Protein AF-A0A539CV35-F1 (afdb_monomer_lite)

Structure (mmCIF, N/CA/C/O backbone):
data_AF-A0A539CV35-F1
#
_entry.id   AF-A0A539CV35-F1
#
loop_
_atom_site.group_PDB
_atom_site.id
_atom_site.type_symbol
_atom_site.label_atom_id
_atom_site.label_alt_id
_atom_site.label_comp_id
_atom_site.label_asym_id
_atom_site.label_entity_id
_atom_site.label_seq_id
_atom_site.pdbx_PDB_ins_code
_atom_site.Cartn_x
_atom_site.Cartn_y
_atom_site.Cartn_z
_atom_site.occupancy
_atom_site.B_iso_or_equiv
_atom_site.auth_seq_id
_atom_site.auth_comp_id
_atom_site.auth_asym_id
_atom_site.auth_atom_id
_atom_site.pdbx_PDB_model_num
ATOM 1 N N . MET A 1 1 ? -18.106 16.445 -13.208 1.00 44.00 1 MET A N 1
ATOM 2 C CA . MET A 1 1 ? -17.716 15.106 -12.723 1.00 44.00 1 MET A CA 1
ATOM 3 C C . MET A 1 1 ? -16.817 15.306 -11.521 1.00 44.00 1 MET A C 1
ATOM 5 O O . MET A 1 1 ? -15.759 15.901 -11.675 1.00 44.00 1 MET A O 1
ATOM 9 N N . SER A 1 2 ? -17.268 14.930 -10.328 1.00 50.59 2 SER A N 1
ATOM 10 C CA . SER A 1 2 ? -16.483 15.088 -9.103 1.00 50.59 2 SER A CA 1
ATOM 11 C C . SER A 1 2 ? -15.338 14.079 -9.127 1.00 50.59 2 SER A C 1
ATOM 13 O O . SER A 1 2 ? -15.558 12.883 -8.956 1.00 50.59 2 SER A O 1
ATOM 15 N N . HIS A 1 3 ? -14.123 14.542 -9.404 1.00 62.97 3 HIS A N 1
ATOM 16 C CA . HIS A 1 3 ? -12.922 13.724 -9.281 1.00 62.97 3 HIS A CA 1
ATOM 17 C C . HIS A 1 3 ? -12.578 13.637 -7.787 1.00 62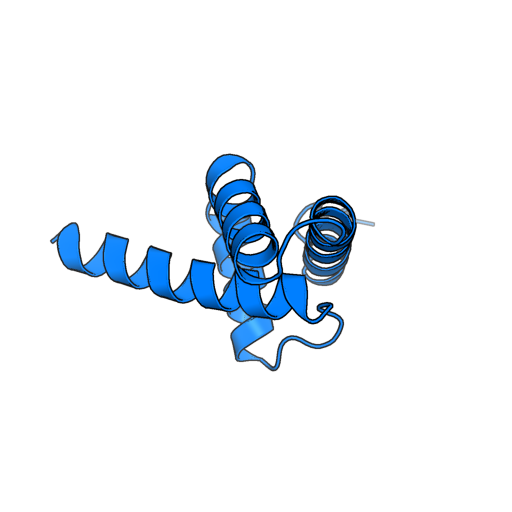.97 3 HIS A C 1
ATOM 19 O O . HIS A 1 3 ? -11.743 14.392 -7.306 1.00 62.97 3 HIS A O 1
ATOM 25 N N . ASP A 1 4 ? -13.267 12.775 -7.028 1.00 72.75 4 ASP A N 1
ATOM 26 C CA . ASP A 1 4 ? -12.832 12.450 -5.663 1.00 72.75 4 ASP A CA 1
ATOM 27 C C . ASP A 1 4 ? -11.511 11.663 -5.774 1.00 72.75 4 ASP A C 1
ATOM 29 O O . ASP A 1 4 ? -11.520 10.520 -6.264 1.00 72.75 4 ASP A O 1
ATOM 33 N N . PRO A 1 5 ? -10.367 12.238 -5.350 1.00 69.88 5 PRO A N 1
ATOM 34 C CA . PRO A 1 5 ? -9.082 11.541 -5.385 1.00 69.88 5 PRO A CA 1
ATOM 35 C C . PRO A 1 5 ? -9.071 10.286 -4.496 1.00 69.88 5 PRO A C 1
ATOM 37 O O . PRO A 1 5 ? -8.207 9.428 -4.667 1.00 69.88 5 PRO A O 1
ATOM 40 N N . SER A 1 6 ? -10.057 10.143 -3.603 1.00 78.56 6 SER A N 1
ATOM 41 C CA . SER A 1 6 ? -10.227 9.030 -2.669 1.00 78.56 6 SER A CA 1
ATOM 42 C C . SER A 1 6 ? -11.364 8.075 -3.050 1.00 78.56 6 SER A C 1
ATOM 44 O O . SER A 1 6 ? -11.893 7.375 -2.180 1.00 78.56 6 SER A O 1
ATOM 46 N N . SER A 1 7 ? -11.788 8.047 -4.318 1.00 90.25 7 SER A N 1
ATOM 47 C CA . SER A 1 7 ? -12.744 7.032 -4.783 1.00 90.25 7 SER A CA 1
ATOM 48 C C . SER A 1 7 ? -12.142 5.617 -4.676 1.00 90.25 7 SER A C 1
ATOM 50 O O . SER A 1 7 ? -10.943 5.456 -4.924 1.00 90.25 7 SER A O 1
ATOM 52 N N . PRO A 1 8 ? -12.935 4.567 -4.371 1.00 89.75 8 PRO A N 1
ATOM 53 C CA . PRO A 1 8 ? -12.414 3.206 -4.186 1.00 89.75 8 PRO A CA 1
ATOM 54 C C . PRO A 1 8 ? -11.567 2.714 -5.366 1.00 89.75 8 PRO A C 1
ATOM 56 O O . PRO A 1 8 ? -10.434 2.281 -5.180 1.00 89.75 8 PRO A O 1
ATOM 59 N N . LYS A 1 9 ? -12.051 2.907 -6.602 1.00 94.25 9 LYS A N 1
ATOM 60 C CA . LYS A 1 9 ? -11.314 2.559 -7.831 1.00 94.25 9 LYS A CA 1
ATOM 61 C C . LYS A 1 9 ? -9.949 3.243 -7.916 1.00 94.25 9 LYS A C 1
ATOM 63 O O . LYS A 1 9 ? -8.974 2.628 -8.343 1.00 94.25 9 LYS A O 1
ATOM 68 N N . LYS A 1 10 ? -9.864 4.512 -7.506 1.00 95.94 10 LYS A N 1
ATOM 69 C CA . LYS A 1 10 ? -8.604 5.258 -7.519 1.00 95.94 10 LYS A CA 1
ATOM 70 C C . LYS A 1 10 ? -7.651 4.767 -6.433 1.00 95.94 10 LYS A C 1
ATOM 72 O O . LYS A 1 10 ? -6.465 4.624 -6.719 1.00 95.94 10 LYS A O 1
ATOM 77 N N . LEU A 1 11 ? -8.153 4.475 -5.233 1.00 97.81 11 LEU A N 1
ATOM 78 C CA . LEU A 1 11 ? -7.347 3.915 -4.145 1.00 97.81 11 LEU A CA 1
ATOM 79 C C . LEU A 1 11 ? -6.769 2.546 -4.528 1.00 97.81 11 LEU A C 1
ATOM 81 O O . LEU A 1 11 ? -5.570 2.344 -4.369 1.00 97.81 11 LEU A O 1
ATOM 85 N N . ILE A 1 12 ? -7.572 1.657 -5.122 1.00 98.38 12 ILE A N 1
ATOM 86 C CA . ILE A 1 12 ? -7.116 0.350 -5.632 1.00 98.38 12 ILE A CA 1
ATOM 87 C C . ILE A 1 12 ? -5.999 0.539 -6.661 1.00 98.38 12 ILE A C 1
ATOM 89 O O . ILE A 1 12 ? -4.920 -0.036 -6.529 1.00 98.38 12 ILE A O 1
ATOM 93 N N . TYR A 1 13 ? -6.220 1.414 -7.649 1.00 98.25 13 TYR A N 1
ATOM 94 C CA . TYR A 1 13 ? -5.206 1.727 -8.653 1.00 98.25 13 TYR A CA 1
ATOM 95 C C . TYR A 1 13 ? -3.895 2.207 -8.015 1.00 98.25 13 TYR A C 1
ATOM 97 O O . TYR A 1 13 ? -2.824 1.725 -8.377 1.00 98.25 13 TYR A O 1
ATOM 105 N N . MET A 1 14 ? -3.961 3.142 -7.063 1.00 98.25 14 MET A N 1
ATOM 106 C CA . MET A 1 14 ? -2.769 3.668 -6.393 1.00 98.25 14 MET A CA 1
ATOM 107 C C . MET A 1 14 ? -2.065 2.601 -5.545 1.00 98.25 14 MET A C 1
ATOM 109 O O . MET A 1 14 ? -0.845 2.489 -5.630 1.00 98.25 14 MET A O 1
ATOM 113 N N . ALA A 1 15 ? -2.809 1.788 -4.790 1.00 98.50 15 ALA A N 1
ATOM 114 C CA . ALA A 1 15 ? -2.255 0.688 -4.000 1.00 98.50 15 ALA A CA 1
ATOM 115 C C . ALA A 1 15 ? -1.498 -0.318 -4.882 1.00 98.50 15 ALA A C 1
ATOM 117 O O . ALA A 1 15 ? -0.373 -0.697 -4.561 1.00 98.50 15 ALA A O 1
ATOM 118 N N . ASN A 1 16 ? -2.053 -0.672 -6.042 1.00 98.75 16 ASN A N 1
ATOM 119 C CA . ASN A 1 16 ? -1.396 -1.566 -6.996 1.00 98.75 16 ASN A CA 1
ATOM 120 C C . ASN A 1 16 ? -0.134 -0.942 -7.612 1.00 98.75 16 ASN A C 1
ATOM 122 O O . ASN A 1 16 ? 0.865 -1.629 -7.805 1.00 98.75 16 ASN A O 1
ATOM 126 N N . GLN A 1 17 ? -0.137 0.365 -7.901 1.00 98.62 17 GLN A N 1
ATOM 127 C CA . GLN A 1 17 ? 1.067 1.060 -8.380 1.00 98.62 17 GLN A CA 1
ATOM 128 C C . GLN A 1 17 ? 2.186 1.048 -7.335 1.00 98.62 17 GLN A C 1
ATOM 130 O O . GLN A 1 17 ? 3.339 0.784 -7.674 1.00 98.62 17 GLN A O 1
ATOM 135 N N . ILE A 1 18 ? 1.846 1.261 -6.062 1.00 98.50 18 ILE A N 1
ATOM 136 C CA . ILE A 1 18 ? 2.798 1.119 -4.956 1.00 98.50 18 ILE A CA 1
ATOM 137 C C . ILE A 1 18 ? 3.292 -0.334 -4.892 1.00 98.50 18 ILE A C 1
ATOM 139 O O . ILE A 1 18 ? 4.495 -0.567 -4.817 1.00 98.50 18 ILE A O 1
ATOM 143 N N . GLY A 1 19 ? 2.395 -1.316 -5.019 1.00 98.31 19 GLY A N 1
ATOM 144 C CA . GLY A 1 19 ? 2.752 -2.735 -5.067 1.00 98.31 19 GLY A CA 1
ATOM 145 C C . GLY A 1 19 ? 3.793 -3.063 -6.139 1.00 98.31 19 GLY A C 1
ATOM 146 O O . GLY A 1 19 ? 4.795 -3.709 -5.847 1.00 98.31 19 GLY A O 1
ATOM 147 N N . LYS A 1 20 ? 3.621 -2.540 -7.357 1.00 98.38 20 LYS A N 1
ATOM 148 C CA . LYS A 1 20 ? 4.579 -2.716 -8.464 1.00 98.38 20 LYS A CA 1
ATOM 149 C C . LYS A 1 20 ? 5.954 -2.127 -8.166 1.00 98.38 20 LYS A C 1
ATOM 151 O O . LYS A 1 20 ? 6.954 -2.706 -8.575 1.00 98.38 20 LYS A O 1
ATOM 156 N N . PHE A 1 21 ? 6.015 -1.008 -7.445 1.00 98.19 21 PHE A N 1
ATOM 157 C CA . PHE A 1 21 ? 7.285 -0.417 -7.023 1.00 98.19 21 PHE A CA 1
ATOM 158 C C . PHE A 1 21 ? 8.042 -1.318 -6.033 1.00 98.19 21 PHE A C 1
ATOM 160 O O . PHE A 1 21 ? 9.261 -1.449 -6.129 1.00 98.19 21 PHE A O 1
ATOM 167 N N . PHE A 1 22 ? 7.333 -1.968 -5.106 1.00 97.88 22 PHE A N 1
ATOM 168 C CA . PHE A 1 22 ? 7.938 -2.863 -4.111 1.00 97.88 22 PHE A CA 1
ATOM 169 C C . PHE A 1 22 ? 8.165 -4.299 -4.614 1.00 97.88 22 PHE A C 1
ATOM 171 O O . PHE A 1 22 ? 8.950 -5.023 -4.008 1.00 97.88 22 PHE A O 1
ATOM 178 N N . ALA A 1 23 ? 7.539 -4.699 -5.725 1.00 97.19 23 ALA A N 1
ATOM 179 C CA . ALA A 1 23 ? 7.580 -6.060 -6.267 1.00 97.19 23 ALA A CA 1
ATOM 180 C C . ALA A 1 23 ? 8.982 -6.675 -6.487 1.00 97.19 23 ALA A C 1
ATOM 182 O O . ALA A 1 23 ? 9.097 -7.889 -6.340 1.00 97.19 23 ALA A O 1
ATOM 183 N N . PRO A 1 24 ? 10.055 -5.919 -6.809 1.00 98.00 24 PRO A N 1
ATOM 184 C CA . PRO A 1 24 ? 11.399 -6.496 -6.928 1.00 98.00 24 PRO A CA 1
ATOM 185 C C . PRO A 1 24 ? 12.033 -6.942 -5.599 1.00 98.00 24 PRO A C 1
ATOM 187 O O . PRO A 1 24 ? 13.093 -7.566 -5.610 1.00 98.00 24 PRO A O 1
ATOM 190 N N . GLN A 1 25 ? 11.455 -6.569 -4.455 1.00 96.88 25 GLN A N 1
ATOM 191 C CA . GLN A 1 25 ? 11.969 -6.942 -3.136 1.00 96.88 25 GLN A CA 1
ATOM 192 C C . GLN A 1 25 ? 11.531 -8.364 -2.752 1.00 96.88 25 GLN A C 1
ATOM 194 O O . GLN A 1 25 ? 10.645 -8.951 -3.365 1.00 96.88 25 GLN A O 1
ATOM 199 N N . GLU A 1 26 ? 12.143 -8.917 -1.703 1.00 97.94 26 GLU A N 1
ATOM 200 C CA . GLU A 1 26 ? 11.647 -10.148 -1.076 1.00 97.94 26 GLU A CA 1
ATOM 201 C C . GLU A 1 26 ? 10.194 -9.949 -0.604 1.00 97.94 26 GLU A C 1
ATOM 203 O O . GLU A 1 26 ? 9.846 -8.862 -0.142 1.00 97.94 26 GLU A O 1
ATOM 208 N N . HIS A 1 27 ? 9.351 -10.979 -0.742 1.00 97.62 27 HIS A N 1
ATOM 209 C CA . HIS A 1 27 ? 7.895 -10.898 -0.559 1.00 97.62 27 HIS A CA 1
ATOM 210 C C . HIS A 1 27 ? 7.484 -10.248 0.766 1.00 97.62 27 HIS A C 1
ATOM 212 O O . HIS A 1 27 ? 6.727 -9.278 0.770 1.00 97.62 27 HIS A O 1
ATOM 218 N N . GLY A 1 28 ? 8.024 -10.723 1.891 1.00 97.38 28 GLY A N 1
ATOM 219 C CA . GLY A 1 28 ? 7.728 -10.168 3.211 1.00 97.38 28 GLY A CA 1
ATOM 220 C C . GLY A 1 28 ? 8.136 -8.697 3.330 1.00 97.38 28 GLY A C 1
ATOM 221 O O . GLY A 1 28 ? 7.365 -7.871 3.829 1.00 97.38 28 GLY A O 1
ATOM 222 N N . LYS A 1 29 ? 9.317 -8.338 2.809 1.00 98.00 29 LYS A N 1
ATOM 223 C CA . LYS A 1 29 ? 9.775 -6.937 2.744 1.00 98.00 29 LYS A CA 1
ATOM 224 C C . LYS A 1 29 ? 8.888 -6.070 1.853 1.00 98.00 29 LYS A C 1
ATOM 226 O O . LYS A 1 29 ? 8.610 -4.928 2.221 1.00 98.00 29 LYS A O 1
ATOM 231 N N . ALA A 1 30 ? 8.420 -6.597 0.725 1.00 98.38 30 ALA A N 1
ATOM 232 C CA . ALA A 1 30 ? 7.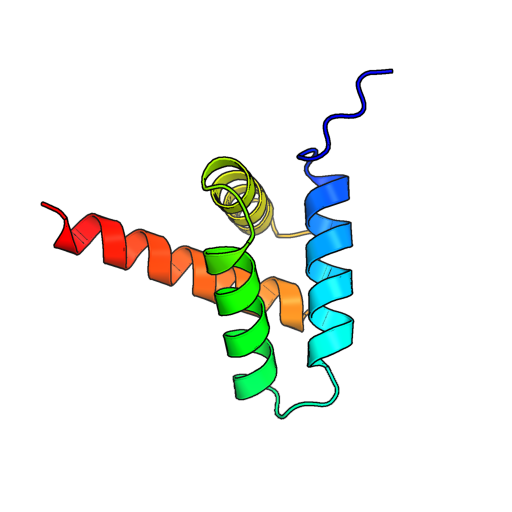528 -5.888 -0.182 1.00 98.38 30 ALA A CA 1
ATOM 233 C C . ALA A 1 30 ? 6.186 -5.583 0.495 1.00 98.38 30 ALA A C 1
ATOM 235 O O . ALA A 1 30 ? 5.779 -4.422 0.543 1.00 98.38 30 ALA A O 1
ATOM 236 N N . VAL A 1 31 ? 5.541 -6.591 1.093 1.00 98.62 31 VAL A N 1
ATOM 237 C CA . VAL A 1 31 ? 4.264 -6.438 1.813 1.00 98.62 31 VAL A CA 1
ATOM 238 C C . VAL A 1 31 ? 4.389 -5.413 2.946 1.00 98.62 31 VAL A C 1
ATOM 240 O O . VAL A 1 31 ? 3.601 -4.466 3.014 1.00 98.62 31 VAL A O 1
ATOM 243 N N . ALA A 1 32 ? 5.420 -5.538 3.789 1.00 98.19 32 ALA A N 1
ATOM 244 C CA . ALA A 1 32 ? 5.662 -4.599 4.884 1.00 98.19 32 ALA A CA 1
ATOM 245 C C . ALA A 1 32 ? 5.962 -3.173 4.381 1.00 98.19 32 ALA A C 1
ATOM 247 O O . ALA A 1 32 ? 5.492 -2.189 4.958 1.00 98.19 32 ALA A O 1
ATOM 248 N N . GLY A 1 33 ? 6.719 -3.050 3.287 1.00 98.31 33 GLY A N 1
ATOM 249 C CA . GLY A 1 33 ? 7.044 -1.776 2.651 1.00 98.31 33 GLY A CA 1
ATOM 250 C C . GLY A 1 33 ? 5.811 -1.047 2.117 1.00 98.31 33 GLY A C 1
ATOM 251 O O . GLY A 1 33 ? 5.648 0.148 2.376 1.00 98.31 33 GLY A O 1
ATOM 252 N N . ILE A 1 34 ? 4.908 -1.771 1.449 1.00 98.69 34 ILE A N 1
ATOM 253 C CA . ILE A 1 34 ? 3.638 -1.227 0.953 1.00 98.69 34 ILE A CA 1
ATOM 254 C C . ILE A 1 34 ? 2.766 -0.780 2.130 1.00 98.69 34 ILE A C 1
ATOM 256 O O . ILE A 1 34 ? 2.319 0.365 2.143 1.00 98.69 34 ILE A O 1
ATOM 260 N N . ALA A 1 35 ? 2.564 -1.634 3.142 1.00 98.50 35 ALA A N 1
ATOM 261 C CA . ALA A 1 35 ? 1.732 -1.305 4.301 1.00 98.50 35 ALA A CA 1
ATOM 262 C C . ALA A 1 35 ? 2.242 -0.044 5.020 1.00 98.50 35 ALA A C 1
ATOM 264 O O . ALA A 1 35 ? 1.469 0.874 5.292 1.00 98.50 35 ALA A O 1
ATOM 265 N N . ASN A 1 36 ? 3.558 0.057 5.239 1.00 98.06 36 ASN A N 1
ATOM 266 C CA . ASN A 1 36 ? 4.180 1.245 5.822 1.00 98.06 36 ASN A CA 1
ATOM 267 C C . ASN A 1 36 ? 3.995 2.494 4.943 1.00 98.06 36 ASN A C 1
ATOM 269 O O . ASN A 1 36 ? 3.710 3.575 5.455 1.00 98.06 36 ASN A O 1
ATOM 273 N N . HIS A 1 37 ? 4.120 2.363 3.619 1.00 98.31 37 HIS A N 1
ATOM 274 C CA . HIS A 1 37 ? 3.877 3.473 2.699 1.00 98.31 37 HIS A CA 1
ATOM 275 C C . HIS A 1 37 ? 2.432 3.985 2.810 1.00 98.31 37 HIS A C 1
ATOM 277 O O . HIS A 1 37 ? 2.222 5.190 2.953 1.00 98.31 37 HIS A O 1
ATOM 283 N N . LEU A 1 38 ? 1.444 3.084 2.824 1.00 98.00 38 LEU A N 1
ATOM 284 C CA . LEU A 1 38 ? 0.040 3.448 3.027 1.00 98.00 38 LEU A CA 1
ATOM 285 C C . LEU A 1 38 ? -0.165 4.131 4.386 1.00 98.00 38 LEU A C 1
ATOM 287 O O . LEU A 1 38 ? -0.780 5.191 4.444 1.00 98.00 38 LEU A O 1
ATOM 291 N N . THR A 1 39 ? 0.394 3.595 5.477 1.00 96.94 39 THR A N 1
ATOM 292 C CA . THR A 1 39 ? 0.290 4.226 6.803 1.00 96.94 39 THR A CA 1
ATOM 293 C C . THR A 1 39 ? 0.866 5.645 6.811 1.00 96.94 39 THR A C 1
ATOM 295 O O . THR A 1 39 ? 0.263 6.533 7.408 1.00 96.94 39 THR A O 1
ATOM 298 N N . ARG A 1 40 ? 2.019 5.876 6.171 1.00 96.94 40 ARG A N 1
ATOM 299 C CA . ARG A 1 40 ? 2.738 7.159 6.251 1.00 96.94 40 ARG A CA 1
ATOM 300 C C . ARG A 1 40 ? 2.190 8.248 5.336 1.00 96.94 40 ARG A C 1
ATOM 302 O O . ARG A 1 40 ? 2.293 9.415 5.696 1.00 96.94 40 ARG A O 1
ATOM 309 N N . PHE A 1 41 ? 1.687 7.885 4.158 1.00 97.25 41 PHE A N 1
ATOM 310 C CA . PHE A 1 41 ? 1.374 8.857 3.105 1.00 97.25 41 PHE A CA 1
ATOM 311 C C . PHE A 1 41 ? -0.111 8.966 2.773 1.00 97.25 41 PHE A C 1
ATOM 313 O O . PHE A 1 41 ? -0.489 9.883 2.049 1.00 97.25 41 PHE A O 1
ATOM 320 N N . TRP A 1 42 ? -0.953 8.049 3.253 1.00 96.88 42 TRP A N 1
ATOM 321 C CA . TRP A 1 42 ? -2.396 8.155 3.064 1.00 96.88 42 TRP A CA 1
ATOM 322 C C . TRP A 1 42 ? -3.064 8.717 4.306 1.00 96.88 42 TRP A C 1
ATOM 324 O O . TRP A 1 42 ? -2.771 8.304 5.431 1.00 96.88 42 TRP A O 1
ATOM 334 N N . ASP A 1 43 ? -4.032 9.599 4.080 1.00 95.56 43 ASP A N 1
ATOM 335 C CA . ASP A 1 43 ? -4.884 10.098 5.146 1.00 95.56 43 ASP A CA 1
ATOM 336 C C . ASP A 1 43 ? -5.682 8.953 5.794 1.00 95.56 43 ASP A C 1
ATOM 338 O O . ASP A 1 43 ? -6.060 7.988 5.112 1.00 95.56 43 ASP A O 1
ATOM 342 N N . PRO A 1 44 ? -6.036 9.061 7.090 1.00 94.69 44 PRO 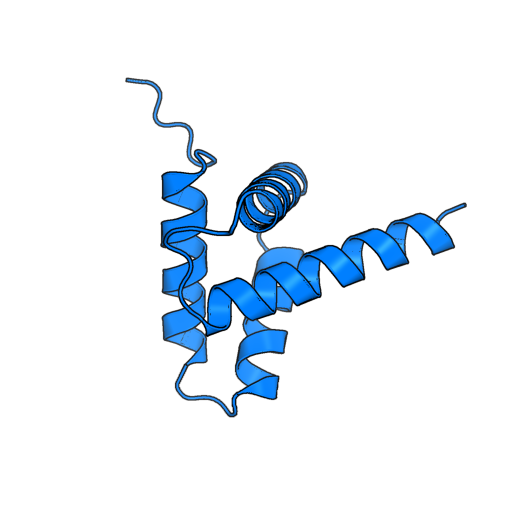A N 1
ATOM 343 C CA . PRO A 1 44 ? -6.778 8.015 7.794 1.00 94.69 44 PRO A CA 1
ATOM 344 C C . PRO A 1 44 ? -8.072 7.586 7.084 1.00 94.69 44 PRO A C 1
ATOM 346 O O . PRO A 1 44 ? -8.437 6.412 7.105 1.00 94.69 44 PRO A O 1
ATOM 349 N N . SER A 1 45 ? -8.767 8.513 6.416 1.00 95.06 45 SER A N 1
ATOM 350 C CA . SER A 1 45 ? -9.994 8.217 5.665 1.00 95.06 45 SER A CA 1
ATOM 351 C C . SER A 1 45 ? -9.741 7.328 4.441 1.00 95.06 45 SER A C 1
ATOM 353 O O . SER A 1 45 ? -10.532 6.426 4.170 1.00 95.06 45 SER A O 1
ATOM 355 N N . MET A 1 46 ? -8.629 7.526 3.727 1.00 97.25 46 MET A N 1
ATOM 356 C CA . MET A 1 46 ? -8.234 6.690 2.591 1.00 97.25 46 MET A CA 1
ATOM 357 C C . MET A 1 46 ? -7.883 5.275 3.054 1.00 97.25 46 MET A C 1
ATOM 359 O O . MET A 1 46 ? -8.313 4.303 2.432 1.00 97.25 46 MET A O 1
ATOM 363 N N . ARG A 1 47 ? -7.158 5.155 4.178 1.00 97.38 47 ARG A N 1
ATOM 364 C CA . ARG A 1 47 ? -6.819 3.859 4.789 1.00 97.38 47 ARG A CA 1
ATOM 365 C C . ARG A 1 47 ? -8.082 3.088 5.175 1.00 97.38 47 ARG A C 1
ATOM 367 O O . ARG A 1 47 ? -8.250 1.947 4.759 1.00 97.38 47 ARG A O 1
ATOM 374 N N . LYS A 1 48 ? -9.030 3.742 5.857 1.00 95.62 48 LYS A N 1
ATOM 375 C CA . LYS A 1 48 ? -10.338 3.146 6.186 1.00 95.62 48 LYS A CA 1
ATOM 376 C C . LYS A 1 48 ? -11.099 2.680 4.943 1.00 95.62 48 LYS A C 1
ATOM 378 O O . LYS A 1 48 ? -11.618 1.570 4.936 1.00 95.62 48 LYS A O 1
ATOM 383 N N . LYS A 1 49 ? -11.136 3.489 3.879 1.00 96.69 49 LYS A N 1
ATOM 384 C CA . LYS A 1 49 ? -11.816 3.133 2.621 1.00 96.69 49 LYS A CA 1
ATOM 385 C C . LYS A 1 49 ? -11.209 1.897 1.950 1.00 96.69 49 LYS A C 1
ATOM 387 O O . LYS A 1 49 ? -11.957 1.037 1.499 1.00 96.69 49 LYS A O 1
ATOM 392 N N . ILE A 1 50 ? -9.880 1.785 1.876 1.00 97.75 50 ILE A N 1
ATOM 393 C CA . ILE A 1 50 ? -9.249 0.621 1.231 1.00 97.75 50 ILE A CA 1
ATOM 394 C C . ILE A 1 50 ? -9.340 -0.644 2.092 1.00 97.75 50 ILE A C 1
ATOM 396 O O . ILE A 1 50 ? -9.509 -1.732 1.550 1.00 97.75 50 ILE A O 1
ATOM 400 N N . VAL A 1 51 ? -9.310 -0.504 3.422 1.00 97.81 51 VAL A N 1
ATOM 401 C CA . VAL A 1 51 ? -9.568 -1.610 4.360 1.00 97.81 51 VAL A CA 1
ATOM 402 C C . VAL A 1 51 ? -11.015 -2.098 4.244 1.00 97.81 51 VAL A C 1
ATOM 404 O O . VAL A 1 51 ? -11.247 -3.302 4.206 1.00 97.81 51 VAL A O 1
ATOM 407 N N . HIS A 1 52 ? -11.987 -1.190 4.107 1.00 96.81 52 HIS A N 1
ATOM 408 C CA . HIS A 1 52 ? -13.378 -1.563 3.834 1.00 96.81 52 HIS A CA 1
ATOM 409 C C . HIS A 1 52 ? -13.510 -2.327 2.513 1.00 96.81 52 HIS A C 1
ATOM 411 O O . HIS A 1 52 ? -14.101 -3.400 2.480 1.00 96.81 52 HIS A O 1
ATOM 417 N N . HIS A 1 53 ? -12.893 -1.821 1.441 1.00 97.50 53 HIS A N 1
ATOM 418 C CA . HIS A 1 53 ? -12.878 -2.507 0.145 1.00 97.50 53 HIS A CA 1
ATOM 419 C C . HIS A 1 53 ? -12.286 -3.922 0.243 1.00 97.50 53 HIS A C 1
ATOM 421 O O . HIS A 1 53 ? -12.781 -4.852 -0.391 1.00 97.50 53 HIS A O 1
ATOM 427 N N . LEU A 1 54 ? -11.243 -4.112 1.062 1.00 97.75 54 LEU A N 1
ATOM 428 C CA . LEU A 1 54 ? -10.692 -5.439 1.339 1.00 97.75 54 LEU A CA 1
ATOM 429 C C . LEU A 1 54 ? -11.721 -6.358 2.017 1.00 97.75 54 LEU A C 1
ATOM 431 O O . LEU A 1 54 ? -11.846 -7.512 1.608 1.00 97.75 54 LEU A O 1
ATOM 435 N N . ALA A 1 55 ? -12.462 -5.857 3.010 1.00 96.31 55 ALA A N 1
ATOM 436 C CA . ALA A 1 55 ? -13.501 -6.618 3.707 1.00 96.31 55 ALA A CA 1
ATOM 437 C C . ALA A 1 55 ? -14.653 -7.054 2.778 1.00 96.31 55 ALA A C 1
ATOM 439 O O . ALA A 1 55 ? -15.245 -8.107 2.991 1.00 96.31 55 ALA A O 1
ATOM 440 N N . GLU A 1 56 ? -14.918 -6.298 1.708 1.00 96.56 56 GLU A N 1
ATOM 441 C CA . GLU A 1 56 ? -15.889 -6.640 0.654 1.00 96.56 56 GLU A CA 1
ATOM 442 C C . GLU A 1 56 ? -15.342 -7.632 -0.396 1.00 96.56 56 GLU A C 1
ATOM 444 O O . GLU A 1 56 ? -16.012 -7.948 -1.376 1.00 96.56 56 GLU A O 1
ATOM 449 N N . GLY A 1 57 ? -14.122 -8.147 -0.205 1.00 94.69 57 GLY A N 1
ATOM 450 C CA . GLY A 1 57 ? -13.481 -9.147 -1.066 1.00 94.69 57 GLY A CA 1
ATOM 451 C C . GLY A 1 57 ? -12.219 -8.643 -1.769 1.00 94.69 57 GLY A C 1
ATOM 452 O O . GLY A 1 57 ? -11.396 -9.450 -2.222 1.00 94.69 57 GLY A O 1
ATOM 453 N N . GLY A 1 58 ? -12.011 -7.323 -1.806 1.00 96.69 58 GLY A N 1
ATOM 454 C CA . GLY A 1 58 ? -10.795 -6.703 -2.325 1.00 96.6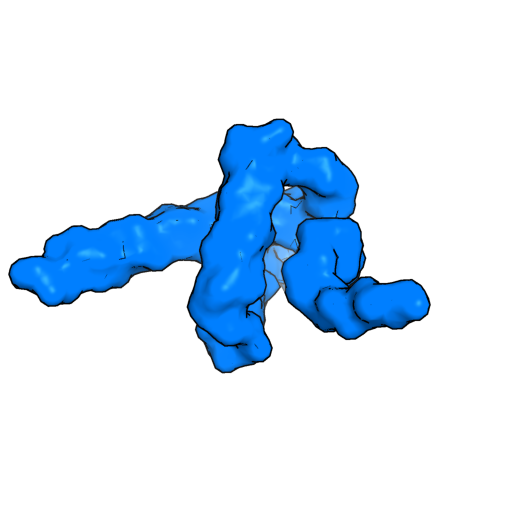9 58 GLY A CA 1
ATOM 455 C C . GLY A 1 58 ? -10.614 -6.863 -3.833 1.00 96.69 58 GLY A C 1
ATOM 456 O O . GLY A 1 58 ? -9.484 -7.027 -4.293 1.00 96.69 58 GLY A O 1
ATOM 457 N N . GLU A 1 59 ? -11.702 -6.861 -4.607 1.00 97.88 59 GLU A N 1
ATOM 458 C CA . GLU A 1 59 ? -11.639 -7.010 -6.064 1.00 97.88 59 GLU A CA 1
ATOM 459 C C . GLU A 1 59 ? -10.720 -5.951 -6.696 1.00 97.88 59 GLU A C 1
ATOM 461 O O . GLU A 1 59 ? -10.738 -4.775 -6.323 1.00 97.88 59 GLU A O 1
ATOM 466 N N . GLY A 1 60 ? -9.884 -6.374 -7.645 1.00 98.00 60 GLY A N 1
ATOM 467 C CA . GLY A 1 60 ? -8.958 -5.496 -8.356 1.00 98.00 60 GLY A CA 1
ATOM 468 C C . GLY A 1 60 ? -7.685 -5.124 -7.591 1.00 98.00 60 GLY A C 1
ATOM 469 O O . GLY A 1 60 ? -6.830 -4.474 -8.185 1.00 98.00 60 GLY A O 1
ATOM 470 N N . LEU A 1 61 ? -7.513 -5.525 -6.325 1.00 98.62 61 LEU A N 1
ATOM 471 C CA . LEU A 1 61 ? -6.219 -5.419 -5.644 1.00 98.62 61 LEU A CA 1
ATOM 472 C C . LEU A 1 61 ? -5.263 -6.510 -6.134 1.00 98.62 61 LEU A C 1
ATOM 474 O O . LEU A 1 61 ? -5.608 -7.693 -6.137 1.00 98.62 61 LEU A O 1
ATOM 478 N N . ASP A 1 62 ? -4.044 -6.112 -6.490 1.00 98.44 62 ASP A N 1
ATOM 479 C CA . ASP A 1 62 ? -2.969 -7.053 -6.812 1.00 98.44 62 ASP A CA 1
ATOM 480 C C . ASP A 1 62 ? -2.548 -7.822 -5.538 1.00 98.44 62 ASP A C 1
ATOM 482 O O . ASP A 1 62 ? -2.667 -7.269 -4.439 1.00 98.44 62 ASP A O 1
ATOM 486 N N . PRO A 1 63 ? -2.008 -9.057 -5.632 1.00 98.25 63 PRO A N 1
ATOM 487 C CA . PRO A 1 63 ? -1.723 -9.900 -4.462 1.00 98.25 63 PRO A CA 1
ATOM 488 C C . PRO A 1 63 ? -0.908 -9.208 -3.357 1.00 98.25 63 PRO A C 1
ATOM 490 O O . PRO A 1 63 ? -1.342 -9.165 -2.208 1.00 98.25 63 PRO A O 1
ATOM 493 N N . LEU A 1 64 ? 0.203 -8.553 -3.717 1.00 98.50 64 LEU A N 1
ATOM 494 C CA . LEU A 1 64 ? 1.040 -7.810 -2.765 1.00 98.50 64 LEU A CA 1
ATOM 495 C C . LEU A 1 64 ? 0.296 -6.641 -2.103 1.00 98.50 64 LEU A C 1
ATOM 497 O O . LEU A 1 64 ? 0.458 -6.395 -0.910 1.00 98.50 64 LEU A O 1
ATOM 501 N N . ALA A 1 65 ? -0.527 -5.916 -2.867 1.00 98.56 65 ALA A N 1
ATOM 502 C CA . ALA A 1 65 ? -1.319 -4.813 -2.334 1.00 98.56 65 ALA A CA 1
ATOM 503 C C . ALA A 1 65 ? -2.418 -5.333 -1.397 1.00 98.56 65 ALA A C 1
ATOM 505 O O . ALA A 1 65 ? -2.649 -4.750 -0.342 1.00 98.56 65 ALA A O 1
ATOM 506 N N . LYS A 1 66 ? -3.054 -6.456 -1.743 1.00 98.62 66 LYS A N 1
ATOM 507 C CA . LYS A 1 66 ? -4.080 -7.105 -0.924 1.00 98.62 66 LYS A CA 1
ATOM 508 C C . LYS A 1 66 ? -3.521 -7.559 0.425 1.00 98.62 66 LYS A C 1
ATOM 510 O O . LYS A 1 66 ? -4.095 -7.228 1.461 1.00 98.62 66 LYS A O 1
ATOM 515 N N . GLU A 1 67 ? -2.379 -8.244 0.424 1.00 98.62 67 GLU A N 1
ATOM 516 C CA . GLU A 1 67 ? -1.688 -8.662 1.651 1.00 98.62 67 GLU A CA 1
ATOM 517 C C . GLU A 1 67 ? -1.243 -7.461 2.497 1.00 98.62 67 GLU A C 1
ATOM 519 O O . GLU A 1 67 ? -1.411 -7.454 3.717 1.00 98.62 67 GLU A O 1
ATOM 524 N N . ALA A 1 68 ? -0.745 -6.400 1.862 1.00 98.62 68 ALA A N 1
ATOM 525 C CA . ALA A 1 68 ? -0.354 -5.185 2.567 1.00 98.62 68 ALA A CA 1
ATOM 526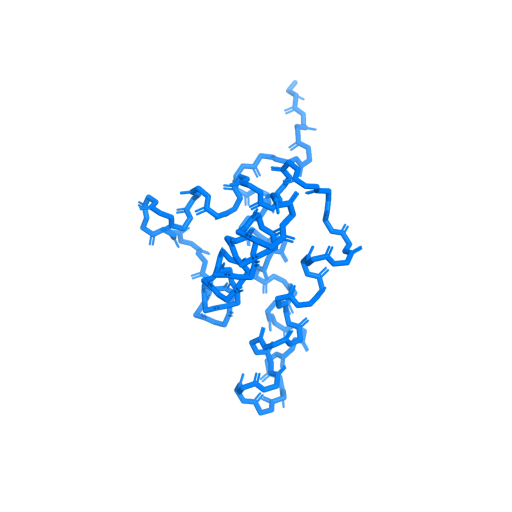 C C . ALA A 1 68 ? -1.547 -4.456 3.205 1.00 98.62 68 ALA A C 1
ATOM 528 O O . ALA A 1 68 ? -1.433 -3.964 4.327 1.00 98.62 68 ALA A O 1
ATOM 529 N N . VAL A 1 69 ? -2.704 -4.406 2.535 1.00 98.38 69 VAL A N 1
ATOM 530 C CA . VAL A 1 69 ? -3.935 -3.837 3.111 1.00 98.38 69 VAL A CA 1
ATOM 531 C C . VAL A 1 69 ? -4.454 -4.710 4.259 1.00 98.38 69 VAL A C 1
ATOM 533 O O . VAL A 1 69 ? -4.932 -4.167 5.253 1.00 98.38 69 VAL A O 1
ATOM 536 N N . GLN A 1 70 ? -4.293 -6.037 4.191 1.00 98.31 70 GLN A N 1
ATOM 537 C CA . GLN A 1 70 ? -4.606 -6.928 5.314 1.00 98.31 70 GLN A CA 1
ATOM 538 C C . GLN A 1 70 ? -3.702 -6.646 6.523 1.00 98.31 70 GLN A C 1
ATOM 540 O O . GLN A 1 70 ? -4.185 -6.550 7.651 1.00 98.31 70 GLN A O 1
ATOM 545 N N . MET A 1 71 ? -2.399 -6.464 6.296 1.00 97.94 71 MET A N 1
ATOM 546 C CA . MET A 1 71 ? -1.455 -6.079 7.348 1.00 97.94 71 MET A CA 1
ATOM 547 C C . MET A 1 71 ? -1.798 -4.703 7.939 1.00 97.94 71 MET A C 1
ATOM 549 O O . MET A 1 71 ? -1.766 -4.538 9.158 1.00 97.94 71 MET A O 1
ATOM 553 N N . LEU A 1 72 ? -2.164 -3.732 7.095 1.00 96.88 72 LEU A N 1
ATOM 554 C CA . LEU A 1 72 ? -2.618 -2.410 7.527 1.00 96.88 72 LEU A CA 1
ATOM 555 C C . LEU A 1 72 ? -3.860 -2.506 8.423 1.00 96.88 72 LEU A C 1
ATOM 557 O O . LEU A 1 72 ? -3.878 -1.894 9.484 1.00 96.88 72 LEU A O 1
ATOM 561 N N . ALA A 1 73 ? -4.865 -3.295 8.033 1.00 95.50 73 ALA A N 1
ATOM 562 C CA . ALA A 1 73 ? -6.081 -3.494 8.824 1.00 95.50 73 ALA A CA 1
ATOM 563 C C . ALA A 1 73 ? -5.768 -4.046 10.224 1.00 95.50 73 ALA A C 1
ATOM 565 O O . ALA A 1 73 ? -6.276 -3.539 11.222 1.00 95.50 73 ALA A O 1
ATOM 566 N N . ASN A 1 74 ? -4.878 -5.039 10.304 1.00 93.69 74 ASN A N 1
ATOM 567 C CA . ASN A 1 74 ? -4.460 -5.620 11.578 1.00 93.69 74 ASN A CA 1
ATOM 568 C C . ASN A 1 74 ? -3.727 -4.594 12.456 1.00 93.69 74 ASN A C 1
ATOM 570 O O . ASN A 1 74 ? -3.947 -4.553 13.663 1.00 93.69 74 ASN A O 1
ATOM 574 N N . LYS A 1 75 ? -2.883 -3.747 11.855 1.00 87.50 75 LYS A N 1
ATOM 575 C CA . LYS A 1 75 ? -2.144 -2.704 12.573 1.00 87.50 75 LYS A CA 1
ATOM 576 C C . LYS A 1 75 ? -3.064 -1.626 13.152 1.00 87.50 75 LYS A C 1
ATOM 578 O O . LYS A 1 75 ? -2.928 -1.290 14.320 1.00 87.50 75 LYS A O 1
ATOM 583 N N . GLU A 1 76 ? -4.018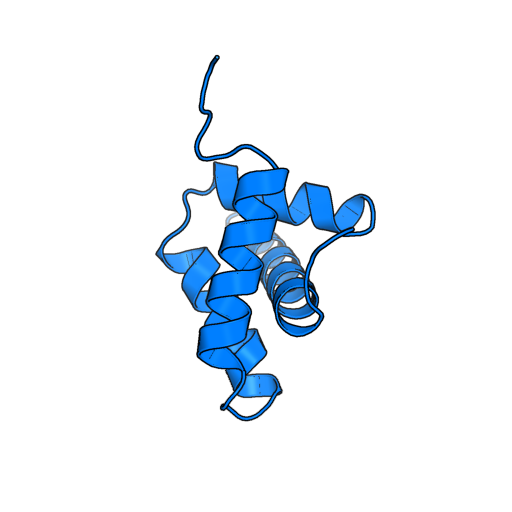 -1.125 12.369 1.00 82.38 76 GLU A N 1
ATOM 584 C CA . GLU A 1 76 ? -4.950 -0.091 12.846 1.00 82.38 76 GLU A CA 1
ATOM 585 C C . GLU A 1 76 ? -5.859 -0.620 13.972 1.00 82.38 76 GLU A C 1
ATOM 587 O O . GLU A 1 76 ? -6.241 0.146 14.849 1.00 82.38 76 GLU A O 1
ATOM 592 N N . ASN A 1 77 ? -6.179 -1.922 13.988 1.00 78.19 77 ASN A N 1
ATOM 593 C CA . ASN A 1 77 ? -6.919 -2.543 15.094 1.00 78.19 77 ASN A CA 1
ATOM 594 C C . ASN A 1 77 ? -6.088 -2.602 16.384 1.00 78.19 77 ASN A C 1
ATOM 596 O O . ASN A 1 77 ? -6.604 -2.302 17.458 1.00 78.19 77 ASN A O 1
ATOM 600 N N . ILE A 1 78 ? -4.800 -2.941 16.267 1.00 71.81 78 ILE A N 1
ATOM 601 C CA . ILE A 1 78 ? -3.849 -2.946 17.386 1.00 71.81 78 ILE A CA 1
ATOM 602 C C . ILE A 1 78 ? -3.710 -1.533 17.968 1.00 71.81 78 ILE A C 1
ATOM 604 O O . ILE A 1 78 ? -3.823 -1.352 19.176 1.00 71.81 78 ILE A O 1
ATOM 608 N N . ASP A 1 79 ? -3.533 -0.516 17.122 1.00 66.56 79 ASP A N 1
ATOM 609 C CA . ASP A 1 79 ? -3.369 0.870 17.577 1.00 66.56 79 ASP A CA 1
ATOM 610 C C . ASP A 1 79 ? -4.610 1.398 18.339 1.00 66.56 79 ASP A C 1
ATOM 612 O O . ASP A 1 79 ? -4.473 2.255 19.210 1.00 66.56 79 ASP A O 1
ATOM 616 N N . ILE A 1 80 ? -5.814 0.879 18.055 1.00 62.81 80 ILE A N 1
ATOM 617 C CA . ILE A 1 80 ? -7.053 1.230 18.776 1.00 62.81 80 ILE A CA 1
ATOM 618 C C . ILE A 1 80 ? -7.122 0.548 20.150 1.00 62.81 80 ILE A C 1
ATOM 620 O O . ILE A 1 80 ? -7.548 1.179 21.115 1.00 62.81 80 ILE A O 1
ATOM 624 N N . GLU A 1 81 ? -6.705 -0.715 20.256 1.00 60.78 81 GLU A N 1
ATOM 625 C CA . GLU A 1 81 ? -6.767 -1.494 21.503 1.00 60.78 81 GLU A CA 1
ATOM 626 C C . GLU A 1 81 ? -5.818 -0.951 22.587 1.00 60.78 81 GLU A C 1
ATOM 628 O O . GLU A 1 81 ? -6.139 -1.007 23.771 1.00 60.78 81 GLU A O 1
ATOM 633 N N . TYR A 1 82 ? -4.686 -0.360 22.191 1.00 56.22 82 TYR A N 1
ATOM 634 C CA . TYR A 1 82 ? -3.695 0.224 23.109 1.00 56.22 82 TYR A CA 1
ATOM 635 C C . TYR A 1 82 ? -3.857 1.734 23.361 1.00 56.22 82 TYR A C 1
ATOM 637 O O . TYR A 1 82 ? -3.074 2.312 24.114 1.00 56.22 82 TYR A O 1
ATOM 645 N N . ALA A 1 83 ? -4.841 2.388 22.737 1.00 58.66 83 ALA A N 1
ATOM 646 C CA . ALA A 1 83 ? -5.137 3.811 22.937 1.00 58.66 83 ALA A CA 1
ATOM 647 C C . ALA A 1 83 ? -6.234 4.073 23.993 1.00 58.66 83 ALA A C 1
ATOM 649 O O . ALA A 1 83 ? -6.659 5.223 24.147 1.00 58.66 83 ALA A O 1
ATOM 650 N N . GLY A 1 84 ? -6.707 3.021 24.674 1.00 47.41 84 GLY A N 1
ATOM 651 C CA . GLY A 1 84 ? -7.745 3.050 25.714 1.00 47.41 84 GLY A CA 1
ATOM 652 C C . GLY A 1 84 ? -7.215 2.931 27.136 1.00 47.41 84 GLY A C 1
ATOM 653 O O . GLY A 1 84 ? -6.112 2.371 27.324 1.00 47.41 84 GLY A O 1
#

Foldseek 3Di:
DDPPCLDQVNLLVVLQVLLVVLVVDDLVSSLCSSLVCCVPPPDPVSLVSQLVCLVVVNPSHDPSSSSSSVVNVVVVVVVVVVVD

pLDDT: mean 91.26, std 13.59, range [44.0, 98.75]

Radius of gyration: 12.59 Å; chains: 1; bounding box: 30×26×38 Å

Secondary structure (DSSP, 8-state):
----TT-HHHHHHHHHHHHHHHTTS-HHHHHHHHHHHHHHHS-HHHHHHHHHHHHTT-TT--HHHHHHHHHHHHHHHHHHHT--

Sequence (84 aa):
MSHDPSSPKKLIYMANQIGKFFAPQEHGKAVAGIANHLTRFWDPSMRKKIVHHLAEGGEGLDPLAKEAVQMLANKENIDIEYAG